Protein AF-A0A4P9Y0H2-F1 (afdb_monomer_lite)

Organism: NCBI:txid1907219

Secondary structure (DSSP, 8-state):
---S----HHHHHHHHHHHHHHHHHHHHHHHHHHHHHHHHHHHHHHHHHHHHHHHHTSTTHHHHHHHHSHHHHHH--HHHHHHHTT-----

Foldseek 3Di:
DDDPPDDDPVNVVVVVVVVVVVVVVVVVVVVVVVVVVVVVVVVCPVVVVVVLVVQLVPQLSVLVVQCPDPPSVVVDDPVNSVVSSPPRGDD

Radius of gyration: 27.13 Å; chains: 1; bounding box: 47×18×82 Å

Sequence (91 aa):
MSSPTALSEKAVEAINKVNEKLQTITSEFEDRILALQVEYEIKKKEAYEERQKAVSEIPGFWGEVFSNHPFTGSLLTSAEAELLTGLREVR

pLDDT: mean 91.56, std 11.6, range [38.06, 98.62]

InterPro domains:
  IPR002164 Nucleosome assembly protein [PTHR11875] (9-90)
  IPR037231 NAP-like superfamily [SSF143113] (9-90)

Structure (mmCIF, N/CA/C/O backbone):
data_AF-A0A4P9Y0H2-F1
#
_entry.id   AF-A0A4P9Y0H2-F1
#
loop_
_atom_site.group_PDB
_atom_site.id
_atom_site.type_symbol
_atom_site.label_atom_id
_atom_site.label_alt_id
_atom_site.label_comp_id
_atom_site.label_asym_id
_atom_site.label_entity_id
_atom_site.label_seq_id
_atom_site.pdbx_PDB_ins_code
_atom_site.Cartn_x
_atom_site.Cartn_y
_atom_site.Cartn_z
_atom_site.occupancy
_atom_site.B_iso_or_equiv
_atom_site.auth_seq_id
_atom_site.auth_comp_id
_atom_site.auth_asym_id
_atom_site.auth_atom_id
_atom_site.pdbx_PDB_model_num
ATOM 1 N N . MET A 1 1 ? -7.528 -3.000 59.431 1.00 38.06 1 MET A N 1
ATOM 2 C CA . MET A 1 1 ? -6.663 -2.665 58.282 1.00 38.06 1 MET A CA 1
ATOM 3 C C . MET A 1 1 ? -7.471 -2.947 57.028 1.00 38.06 1 MET A C 1
ATOM 5 O O . MET A 1 1 ? -7.693 -4.110 56.732 1.00 38.06 1 MET A O 1
ATOM 9 N N . SER A 1 2 ? -8.017 -1.920 56.379 1.00 47.28 2 SER A N 1
ATOM 10 C CA . SER A 1 2 ? -8.834 -2.099 55.172 1.00 47.28 2 SER A CA 1
ATOM 11 C C . SER A 1 2 ? -7.927 -1.946 53.957 1.00 47.28 2 SER A C 1
ATOM 13 O O . SER A 1 2 ? -7.443 -0.847 53.695 1.00 47.28 2 SER A O 1
ATOM 15 N N . SER A 1 3 ? -7.635 -3.049 53.266 1.00 46.09 3 SER A N 1
ATOM 16 C CA . SER A 1 3 ? -6.852 -3.027 52.027 1.00 46.09 3 SER A CA 1
ATOM 17 C C . SER A 1 3 ? -7.581 -2.198 50.958 1.00 46.09 3 SER A C 1
ATOM 19 O O . SER A 1 3 ? -8.742 -2.495 50.676 1.00 46.09 3 SER A O 1
ATOM 21 N N . PRO A 1 4 ? -6.947 -1.186 50.338 1.00 58.09 4 PRO A N 1
ATOM 22 C CA . PRO A 1 4 ? -7.617 -0.270 49.414 1.00 58.09 4 PRO A CA 1
ATOM 23 C C . PRO A 1 4 ? -7.688 -0.768 47.956 1.00 58.09 4 PRO A C 1
ATOM 25 O O . PRO A 1 4 ? -7.817 0.035 47.039 1.00 58.09 4 PRO A O 1
ATOM 28 N N . THR A 1 5 ? -7.624 -2.078 47.709 1.00 57.31 5 THR A N 1
ATOM 29 C CA . THR A 1 5 ? -7.434 -2.626 46.351 1.00 57.31 5 THR A CA 1
ATOM 30 C C . THR A 1 5 ? -8.641 -3.405 45.820 1.00 57.31 5 THR A C 1
ATOM 32 O O . THR A 1 5 ? -8.477 -4.411 45.139 1.00 57.31 5 THR A O 1
ATOM 35 N N . ALA A 1 6 ? -9.863 -2.969 46.126 1.00 65.06 6 ALA A N 1
ATOM 36 C CA . ALA A 1 6 ? -11.064 -3.474 45.461 1.00 65.06 6 ALA A CA 1
ATOM 37 C C . ALA A 1 6 ? -11.682 -2.338 44.640 1.00 65.06 6 ALA A C 1
ATOM 39 O O . ALA A 1 6 ? -12.211 -1.376 45.200 1.00 65.06 6 ALA A O 1
ATOM 40 N N . LEU A 1 7 ? -11.576 -2.424 43.310 1.00 71.06 7 LEU A N 1
ATOM 41 C CA . LEU A 1 7 ? -12.324 -1.543 42.413 1.00 71.06 7 LEU A CA 1
ATOM 42 C C . LEU A 1 7 ? -13.817 -1.754 42.683 1.00 71.06 7 LEU A C 1
ATOM 44 O O . LEU A 1 7 ? -14.279 -2.893 42.715 1.00 71.06 7 LEU A O 1
ATOM 48 N N . SER A 1 8 ? -14.569 -0.674 42.905 1.00 85.75 8 SER A N 1
ATOM 49 C CA . SER A 1 8 ? -16.015 -0.805 43.088 1.00 85.75 8 SER A CA 1
ATOM 50 C C . SER A 1 8 ? -16.657 -1.251 41.776 1.00 85.75 8 SER A C 1
ATOM 52 O O . SER A 1 8 ? -16.304 -0.746 40.710 1.00 85.75 8 SER A O 1
ATOM 54 N N . GLU A 1 9 ? -17.624 -2.165 41.848 1.00 87.75 9 GLU A N 1
ATOM 55 C CA . GLU A 1 9 ? -18.342 -2.680 40.669 1.00 87.75 9 GLU A CA 1
ATOM 56 C C . GLU A 1 9 ? -18.893 -1.538 39.805 1.00 87.75 9 GLU A C 1
ATOM 58 O O . GLU A 1 9 ? -18.718 -1.520 38.590 1.00 87.75 9 GLU A O 1
ATOM 63 N N . LYS A 1 10 ? -19.425 -0.495 40.451 1.00 89.50 10 LYS A N 1
ATOM 64 C CA . LYS A 1 10 ? -19.935 0.709 39.786 1.00 89.50 10 LYS A CA 1
ATOM 65 C C . LYS A 1 10 ? -18.857 1.495 39.027 1.00 89.50 10 LYS A C 1
ATOM 67 O O . LYS A 1 10 ? -19.143 2.071 37.979 1.00 89.50 10 LYS A O 1
ATOM 72 N N . ALA A 1 11 ? -17.631 1.565 39.553 1.00 92.62 11 ALA A N 1
ATOM 73 C CA . ALA A 1 11 ? -16.521 2.216 38.856 1.00 92.62 11 ALA A CA 1
ATOM 74 C C . ALA A 1 11 ? -16.059 1.384 37.651 1.00 92.62 11 ALA A C 1
ATOM 76 O O . ALA A 1 11 ? -15.768 1.951 36.598 1.00 92.62 11 ALA A O 1
ATOM 77 N N . VAL A 1 12 ? -16.054 0.054 37.781 1.00 93.19 12 VAL A N 1
ATOM 78 C CA . VAL A 1 12 ? -15.726 -0.869 36.684 1.00 93.19 12 VAL A CA 1
ATOM 79 C C . VAL A 1 12 ? -16.768 -0.783 35.565 1.00 93.19 12 VAL A C 1
ATOM 81 O O . VAL A 1 12 ? -16.394 -0.620 34.407 1.00 93.19 12 VAL A O 1
ATOM 84 N N . GLU A 1 13 ? -18.064 -0.788 35.885 1.00 94.81 13 GLU A N 1
ATOM 85 C CA . GLU A 1 13 ? -19.142 -0.611 34.898 1.00 94.81 13 GLU A CA 1
ATOM 86 C C . GLU A 1 13 ? -19.052 0.729 34.159 1.00 94.81 13 GLU A C 1
ATOM 88 O O . GLU A 1 13 ? -19.220 0.788 32.939 1.00 94.81 13 GLU A O 1
ATOM 93 N N . ALA A 1 14 ? -18.757 1.816 34.880 1.00 95.44 14 ALA A N 1
ATOM 94 C CA . ALA A 1 14 ? -18.606 3.133 34.273 1.00 95.44 14 ALA A CA 1
ATOM 95 C C . ALA A 1 14 ? -17.444 3.169 33.266 1.00 95.44 14 ALA A C 1
ATOM 97 O O . ALA A 1 14 ? -17.597 3.723 32.176 1.00 95.44 14 ALA A O 1
ATOM 98 N N . ILE A 1 15 ? -16.308 2.552 33.610 1.00 96.94 15 ILE A N 1
ATOM 99 C CA . ILE A 1 15 ? -15.144 2.446 32.723 1.00 96.94 15 ILE A CA 1
ATOM 100 C C . ILE A 1 15 ? -15.461 1.556 31.519 1.00 96.94 15 ILE A C 1
ATOM 102 O O . ILE A 1 15 ? -15.170 1.951 30.392 1.00 96.94 15 ILE A O 1
ATOM 106 N N . ASN A 1 16 ? -16.117 0.411 31.721 1.00 97.06 16 ASN A N 1
ATOM 107 C CA . ASN A 1 16 ? -16.492 -0.491 30.629 1.00 97.06 16 ASN A CA 1
ATOM 108 C C . ASN A 1 16 ? -17.382 0.209 29.601 1.00 97.06 16 ASN A C 1
ATOM 110 O O . ASN A 1 16 ? -17.096 0.155 28.410 1.00 97.06 16 ASN A O 1
ATOM 114 N N . LYS A 1 17 ? -18.372 0.986 30.050 1.00 97.31 17 LYS A N 1
ATOM 115 C CA . LYS A 1 17 ? -19.234 1.764 29.151 1.00 97.31 17 LYS A CA 1
ATOM 116 C C . LYS A 1 17 ? -18.473 2.823 28.346 1.00 97.31 17 LYS A C 1
ATOM 118 O O . LYS A 1 17 ? -18.866 3.153 27.228 1.00 97.31 17 LYS A O 1
ATOM 123 N N . VAL A 1 18 ? -17.417 3.413 28.908 1.00 98.19 18 VAL A N 1
ATOM 124 C CA . VAL A 1 18 ? -16.547 4.341 28.165 1.00 98.19 18 VAL A CA 1
ATOM 125 C C . VAL A 1 18 ? -15.684 3.573 27.165 1.00 98.19 18 VAL A C 1
ATOM 127 O O . VAL A 1 18 ? -15.581 3.997 26.018 1.00 98.19 18 VAL A O 1
ATOM 130 N N . ASN A 1 19 ? -15.128 2.429 27.561 1.00 97.94 19 ASN A N 1
ATOM 131 C CA . ASN A 1 19 ? -14.314 1.588 26.687 1.00 97.94 19 ASN A CA 1
ATOM 132 C C . ASN A 1 19 ? -15.112 1.035 25.501 1.00 97.94 19 ASN A C 1
ATOM 134 O O . ASN A 1 19 ? -14.611 1.070 24.385 1.00 97.94 19 ASN A O 1
ATOM 138 N N . GLU A 1 20 ? -16.362 0.615 25.700 1.00 98.31 20 GLU A N 1
ATOM 139 C CA . GLU A 1 20 ? -17.262 0.186 24.618 1.00 98.31 20 GLU A CA 1
ATOM 140 C C . GLU A 1 20 ? -17.485 1.305 23.590 1.00 98.31 20 GLU A C 1
ATOM 142 O O . GLU A 1 20 ? -17.439 1.081 22.379 1.00 98.31 20 GLU A O 1
ATOM 147 N N . LYS A 1 21 ? -17.666 2.546 24.061 1.00 98.38 21 LYS A N 1
ATOM 148 C CA . LYS A 1 21 ? -17.781 3.714 23.175 1.00 98.38 21 LYS A CA 1
ATOM 149 C C . LYS A 1 21 ? -16.487 3.979 22.417 1.00 98.38 21 LYS A C 1
ATOM 151 O O . LYS A 1 21 ? -16.542 4.266 21.227 1.00 98.38 21 LYS A O 1
ATOM 156 N N . LEU A 1 22 ? -15.338 3.888 23.090 1.00 98.50 22 LEU A N 1
ATOM 157 C CA . LEU A 1 22 ? -14.035 4.050 22.446 1.00 98.50 22 LEU A CA 1
ATOM 158 C C . LEU A 1 22 ? -13.818 2.981 21.374 1.00 98.50 22 LEU A C 1
ATOM 160 O O . LEU A 1 22 ? -13.463 3.326 20.257 1.00 98.50 22 LEU A O 1
ATOM 164 N N . GLN A 1 23 ? -14.113 1.716 21.679 1.00 98.44 23 GLN A N 1
ATOM 165 C CA . GLN A 1 23 ? -14.022 0.611 20.723 1.00 98.44 23 GLN A CA 1
ATOM 166 C C . GLN A 1 23 ? -14.927 0.828 19.510 1.00 98.44 23 GLN A C 1
ATOM 168 O O . GLN A 1 23 ? -14.493 0.610 18.384 1.00 98.44 23 GLN A O 1
ATOM 173 N N . THR A 1 24 ? -16.150 1.318 19.727 1.00 98.50 24 THR A N 1
ATOM 174 C CA . THR A 1 24 ? -17.073 1.652 18.633 1.00 98.50 24 THR A CA 1
ATOM 175 C C . THR A 1 24 ? -16.480 2.736 17.727 1.00 98.50 24 THR A C 1
ATOM 177 O O . THR A 1 24 ? -16.413 2.555 16.516 1.00 98.50 24 THR A O 1
ATOM 180 N N . ILE A 1 25 ? -15.977 3.831 18.309 1.00 98.50 25 ILE A N 1
ATOM 181 C CA . ILE A 1 25 ? -15.356 4.931 17.552 1.00 98.50 25 ILE A CA 1
ATOM 182 C C . ILE A 1 25 ? -14.113 4.450 16.793 1.00 98.50 25 ILE A C 1
ATOM 184 O O . ILE A 1 25 ? -13.917 4.824 15.639 1.00 98.50 25 ILE A O 1
ATOM 188 N N . THR A 1 26 ? -13.275 3.625 17.425 1.00 98.31 26 THR A N 1
ATOM 189 C CA . THR A 1 26 ? -12.084 3.050 16.789 1.00 98.31 26 THR A CA 1
ATOM 190 C C . THR A 1 26 ? -12.463 2.170 15.603 1.00 98.31 26 THR A C 1
ATOM 192 O O . THR A 1 26 ? -11.904 2.360 14.528 1.00 98.31 26 THR A O 1
ATOM 195 N N . SER A 1 27 ? -13.451 1.285 15.761 1.00 98.44 27 SER A N 1
ATOM 196 C CA . SER A 1 27 ? -13.927 0.428 14.671 1.00 98.44 27 SER A CA 1
ATOM 197 C C . SER A 1 27 ? -14.453 1.257 13.497 1.00 98.44 27 SER A C 1
ATOM 199 O O . SER A 1 27 ? -14.058 1.031 12.359 1.00 98.44 27 SER A O 1
ATOM 201 N N . GLU A 1 28 ? -15.282 2.275 13.759 1.00 98.50 28 GLU A N 1
ATOM 202 C CA . GLU A 1 28 ? -15.790 3.162 12.703 1.00 98.50 28 GLU A CA 1
ATOM 203 C C . GLU A 1 28 ? -14.669 3.924 11.980 1.00 98.50 28 GLU A C 1
ATOM 205 O O . GLU A 1 28 ? -14.758 4.193 10.780 1.00 98.50 28 GLU A O 1
ATOM 210 N N . PHE A 1 29 ? -13.618 4.315 12.701 1.00 98.19 29 PHE A N 1
ATOM 211 C CA . PHE A 1 29 ? -12.462 4.990 12.120 1.00 98.19 29 PHE A CA 1
ATOM 212 C C . PHE A 1 29 ? -11.647 4.057 11.219 1.00 98.19 29 PHE A C 1
ATOM 214 O O . PHE A 1 29 ? -11.283 4.452 10.109 1.00 98.19 29 PHE A O 1
ATOM 221 N N . GLU A 1 30 ? -11.400 2.827 11.666 1.00 98.62 30 GLU A N 1
ATOM 222 C CA . GLU A 1 30 ? -10.699 1.802 10.889 1.00 98.62 30 GLU A CA 1
ATOM 223 C C . GLU A 1 30 ? -11.460 1.464 9.601 1.00 98.62 30 GLU A C 1
ATOM 225 O O . GLU A 1 30 ? -10.862 1.470 8.521 1.00 98.62 30 GLU A O 1
ATOM 230 N N . ASP A 1 31 ? -12.784 1.307 9.681 1.00 98.62 31 ASP A N 1
ATOM 231 C CA . ASP A 1 31 ? -13.642 1.068 8.515 1.00 98.62 31 ASP A CA 1
ATOM 232 C C . ASP A 1 31 ? -13.559 2.214 7.497 1.00 98.62 31 ASP A C 1
ATOM 234 O O . ASP A 1 31 ? -13.478 1.990 6.286 1.00 98.62 31 ASP A O 1
ATOM 238 N N . ARG A 1 32 ? -13.533 3.467 7.971 1.00 98.50 32 ARG A N 1
ATOM 239 C CA . ARG A 1 32 ? -13.401 4.643 7.096 1.00 98.50 32 ARG A CA 1
ATOM 240 C C . ARG A 1 32 ? -12.028 4.733 6.446 1.00 98.50 32 ARG A C 1
ATOM 242 O O . ARG A 1 32 ? -11.954 5.075 5.267 1.00 98.50 32 ARG A O 1
ATOM 249 N N . ILE A 1 33 ? -10.955 4.435 7.182 1.00 98.62 33 ILE A N 1
ATOM 250 C CA . ILE A 1 33 ? -9.607 4.361 6.605 1.00 98.62 33 ILE A CA 1
ATOM 251 C C . ILE A 1 33 ? -9.577 3.307 5.506 1.00 98.62 33 ILE A C 1
ATOM 253 O O . ILE A 1 33 ? -9.090 3.595 4.414 1.00 98.62 33 ILE A O 1
ATOM 257 N N . LEU A 1 34 ? -10.114 2.116 5.773 1.00 98.44 34 LEU A N 1
ATOM 258 C CA . LEU A 1 34 ? -10.113 1.026 4.809 1.00 98.44 34 LEU A CA 1
ATOM 259 C C . LEU A 1 34 ? -10.907 1.396 3.551 1.00 98.44 34 LEU A C 1
ATOM 261 O O . LEU A 1 34 ? -10.411 1.223 2.439 1.00 98.44 34 LEU A O 1
ATOM 265 N N . ALA A 1 35 ? -12.105 1.962 3.714 1.00 98.44 35 ALA A N 1
ATOM 266 C CA . ALA A 1 35 ? -12.922 2.418 2.593 1.00 98.44 35 ALA A CA 1
ATOM 267 C C . ALA A 1 35 ? -12.186 3.462 1.737 1.00 98.44 35 ALA A C 1
ATOM 269 O O . ALA A 1 35 ? -12.164 3.351 0.510 1.00 98.44 35 ALA A O 1
ATOM 270 N N . LEU A 1 36 ? -11.527 4.433 2.379 1.00 98.56 36 LEU A N 1
ATOM 271 C CA . LEU A 1 36 ? -10.749 5.463 1.693 1.00 98.56 36 LEU A CA 1
ATOM 272 C C . LEU A 1 36 ? -9.532 4.873 0.965 1.00 98.56 36 LEU A C 1
ATOM 274 O O . LEU A 1 36 ? -9.249 5.249 -0.171 1.00 98.56 36 LEU A O 1
ATOM 278 N N . GLN A 1 37 ? -8.818 3.934 1.589 1.00 98.25 37 GLN A N 1
ATOM 279 C CA . GLN A 1 37 ? -7.701 3.234 0.953 1.00 98.25 37 GLN A CA 1
ATOM 280 C C . GLN A 1 37 ? -8.168 2.497 -0.304 1.00 98.25 37 GLN A C 1
ATOM 282 O O . GLN A 1 37 ? -7.598 2.706 -1.372 1.00 98.25 37 GLN A O 1
ATOM 287 N N . VAL A 1 38 ? -9.240 1.705 -0.206 1.00 98.19 38 VAL A N 1
ATOM 288 C CA . VAL A 1 38 ? -9.808 0.968 -1.345 1.00 98.19 38 VAL A CA 1
ATOM 289 C C . VAL A 1 38 ? -10.236 1.916 -2.466 1.00 98.19 38 VAL A C 1
ATOM 291 O O . VAL A 1 38 ? -9.906 1.670 -3.626 1.00 98.19 38 VAL A O 1
ATOM 294 N N . GLU A 1 39 ? -10.914 3.019 -2.138 1.00 98.19 39 GLU A N 1
ATOM 295 C CA . GLU A 1 39 ? -11.321 4.030 -3.119 1.00 98.19 39 GLU A CA 1
ATOM 296 C C . GLU A 1 39 ? -10.119 4.551 -3.921 1.00 98.19 39 GLU A C 1
ATOM 298 O O . GLU A 1 39 ? -10.162 4.625 -5.152 1.00 98.19 39 GLU A O 1
ATOM 303 N N . TYR A 1 40 ? -9.029 4.896 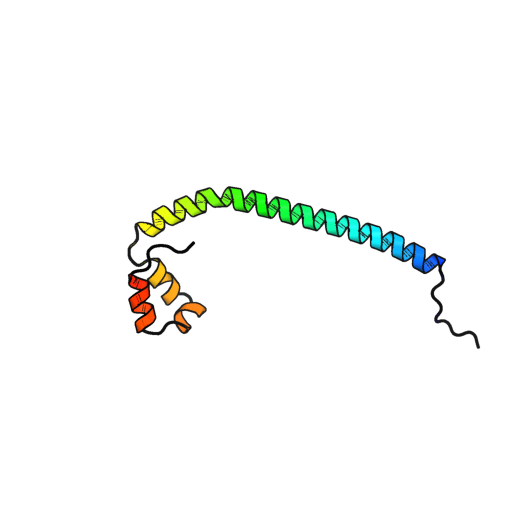-3.237 1.00 97.94 40 TYR A N 1
ATOM 304 C CA . TYR A 1 40 ? -7.851 5.455 -3.891 1.00 97.94 40 TYR A CA 1
ATOM 305 C C . TYR A 1 40 ? -6.984 4.404 -4.588 1.00 97.94 40 TYR A C 1
ATOM 307 O O . TYR A 1 40 ? -6.372 4.728 -5.604 1.00 97.94 40 TYR A O 1
ATOM 315 N N . GLU A 1 41 ? -6.948 3.152 -4.125 1.00 97.31 41 GLU A N 1
ATOM 316 C CA . GLU A 1 41 ? -6.314 2.064 -4.881 1.00 97.31 41 GLU A CA 1
ATOM 317 C C . GLU A 1 41 ? -7.025 1.821 -6.215 1.00 97.31 41 GLU A C 1
ATOM 319 O O . GLU A 1 41 ? -6.368 1.713 -7.251 1.00 97.31 41 GLU A O 1
ATOM 324 N N . ILE A 1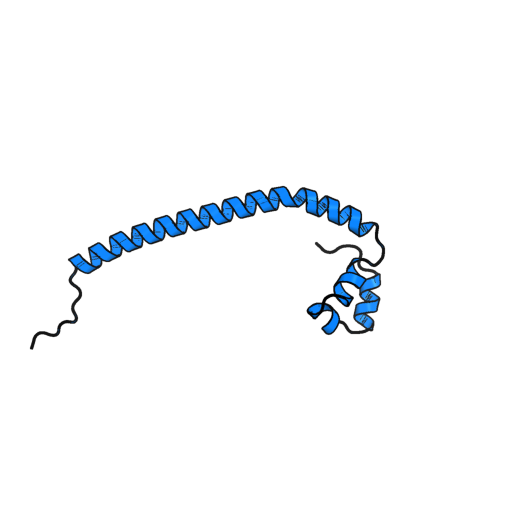 42 ? -8.363 1.833 -6.226 1.00 96.88 42 ILE A N 1
ATOM 325 C CA . ILE A 1 42 ? -9.145 1.712 -7.463 1.00 96.88 42 ILE A CA 1
ATOM 326 C C . ILE A 1 42 ? -8.833 2.878 -8.409 1.00 96.88 42 ILE A C 1
ATOM 328 O O . ILE A 1 42 ? -8.547 2.642 -9.580 1.00 96.88 42 ILE A O 1
ATOM 332 N N . LYS A 1 43 ? -8.808 4.122 -7.906 1.00 96.50 43 LYS A N 1
ATOM 333 C CA . LYS A 1 43 ? -8.451 5.302 -8.718 1.00 96.50 43 LYS A CA 1
ATOM 334 C C . LYS A 1 43 ? -7.033 5.225 -9.285 1.00 96.50 43 LYS A C 1
ATOM 336 O O . LYS A 1 43 ? -6.799 5.647 -10.412 1.00 96.50 43 LYS A O 1
ATOM 341 N N . LYS A 1 44 ? -6.075 4.703 -8.514 1.00 97.44 44 LYS A N 1
ATOM 342 C CA . LYS A 1 44 ? -4.678 4.569 -8.953 1.00 97.44 44 LYS A CA 1
ATOM 343 C C . LYS A 1 44 ? -4.476 3.453 -9.975 1.00 97.44 44 LYS A C 1
ATOM 345 O O . LYS A 1 44 ? -3.493 3.504 -10.708 1.00 97.44 44 LYS A O 1
ATOM 350 N N . LYS A 1 45 ? -5.367 2.459 -10.032 1.00 95.38 45 LYS A N 1
ATOM 351 C CA . LYS A 1 45 ? -5.215 1.286 -10.902 1.00 95.38 45 LYS A CA 1
ATOM 352 C C . LYS A 1 45 ? -5.011 1.669 -12.369 1.00 95.38 45 LYS A C 1
ATOM 354 O O . LYS A 1 45 ? -4.052 1.203 -12.975 1.00 95.38 45 LYS A O 1
ATOM 359 N N . GLU A 1 46 ? -5.856 2.546 -12.908 1.00 94.62 46 GLU A N 1
ATOM 360 C CA . GLU A 1 46 ? -5.759 2.991 -14.308 1.00 94.62 46 GLU A CA 1
ATOM 361 C C . GLU A 1 46 ? -4.411 3.675 -14.578 1.00 94.62 46 GLU A C 1
ATOM 363 O O . GLU A 1 46 ? -3.700 3.312 -15.513 1.00 94.62 46 GLU A O 1
ATOM 368 N N . ALA A 1 47 ? -3.984 4.569 -13.683 1.00 96.56 47 ALA A N 1
ATOM 369 C CA . ALA A 1 47 ? -2.690 5.238 -13.789 1.00 96.56 47 ALA A CA 1
ATOM 370 C C . ALA A 1 47 ? -1.498 4.265 -13.678 1.00 96.56 47 ALA A C 1
ATOM 372 O O . ALA A 1 47 ? -0.482 4.447 -14.353 1.00 96.56 47 ALA A O 1
ATOM 373 N N . TYR A 1 48 ? -1.592 3.217 -12.852 1.00 95.69 48 TYR A N 1
ATOM 374 C CA . TYR A 1 48 ? -0.558 2.181 -12.784 1.00 95.69 48 TYR A CA 1
ATOM 375 C C . TYR A 1 48 ? -0.477 1.365 -14.075 1.00 95.69 48 TYR A C 1
ATOM 377 O O . TYR A 1 48 ? 0.632 1.072 -14.525 1.00 95.69 48 TYR A O 1
ATOM 385 N N . GLU A 1 49 ? -1.615 1.034 -14.686 1.00 94.25 49 GLU A N 1
ATOM 386 C CA . GLU A 1 49 ? -1.668 0.340 -15.977 1.00 94.25 49 GLU A CA 1
ATOM 387 C C . GLU A 1 49 ? -1.096 1.208 -17.110 1.00 94.25 49 GLU A C 1
ATOM 389 O O . GLU A 1 49 ? -0.322 0.716 -17.933 1.00 94.25 49 GLU A O 1
ATOM 394 N N . GLU A 1 50 ? -1.409 2.506 -17.132 1.00 95.31 50 GLU A N 1
ATOM 395 C CA . GLU A 1 50 ? -0.824 3.473 -18.071 1.00 95.31 50 GLU A CA 1
ATOM 396 C C . GLU A 1 50 ? 0.693 3.592 -17.898 1.00 95.31 50 GLU A C 1
ATOM 398 O O . GLU A 1 50 ? 1.445 3.473 -18.870 1.00 95.31 50 GLU A O 1
ATOM 403 N N . ARG A 1 51 ? 1.164 3.748 -16.654 1.00 95.88 51 ARG A N 1
ATOM 404 C CA . ARG A 1 51 ? 2.597 3.791 -16.345 1.00 95.88 51 ARG A CA 1
ATOM 405 C C . ARG A 1 51 ? 3.294 2.504 -16.776 1.00 95.88 51 ARG A C 1
ATOM 407 O O . ARG A 1 51 ? 4.391 2.572 -17.318 1.00 95.88 51 ARG A O 1
ATOM 414 N N . GLN A 1 52 ? 2.681 1.345 -16.536 1.00 93.50 52 GLN A N 1
ATOM 415 C CA . GLN A 1 52 ? 3.257 0.052 -16.899 1.00 93.50 52 GLN A CA 1
ATOM 416 C C . GLN A 1 52 ? 3.448 -0.071 -18.414 1.00 93.50 52 GLN A C 1
ATOM 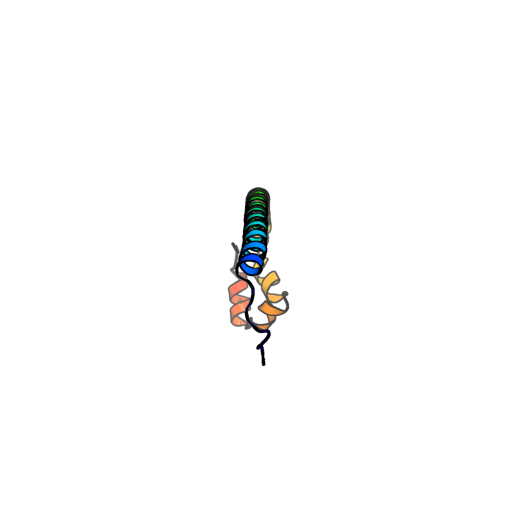418 O O . GLN A 1 52 ? 4.503 -0.526 -18.851 1.00 93.50 52 GLN A O 1
ATOM 423 N N . LYS A 1 53 ? 2.479 0.393 -19.214 1.00 93.06 53 LYS A N 1
ATOM 424 C CA . LYS A 1 53 ? 2.619 0.450 -20.677 1.00 93.06 53 LYS A CA 1
ATOM 425 C C . LYS A 1 53 ? 3.787 1.344 -21.084 1.00 93.06 53 LYS A C 1
ATOM 427 O O . LYS A 1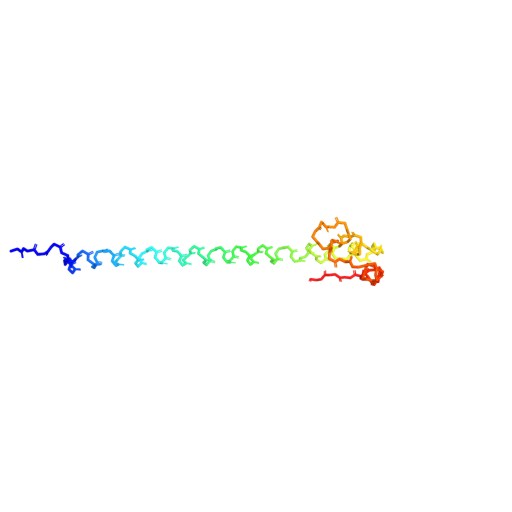 53 ? 4.669 0.878 -21.797 1.00 93.06 53 LYS A O 1
ATOM 432 N N . ALA A 1 54 ? 3.851 2.568 -20.559 1.00 94.06 54 ALA A N 1
ATOM 433 C CA . ALA A 1 54 ? 4.934 3.503 -20.871 1.00 94.06 54 ALA A CA 1
ATOM 434 C C . ALA A 1 54 ? 6.321 2.962 -20.472 1.00 94.06 54 ALA A C 1
ATOM 436 O O . ALA A 1 54 ? 7.275 3.061 -21.236 1.00 94.06 54 ALA A O 1
ATOM 437 N N . VAL A 1 55 ? 6.437 2.340 -19.295 1.00 94.50 55 VAL A N 1
ATOM 438 C CA . VAL A 1 55 ? 7.685 1.719 -18.826 1.00 94.50 55 VAL A CA 1
ATOM 439 C C . VAL A 1 55 ? 8.089 0.528 -19.697 1.00 94.50 55 VAL A C 1
ATOM 441 O O . VAL A 1 55 ? 9.274 0.358 -19.970 1.00 94.50 55 VAL A O 1
ATOM 444 N N . SER A 1 56 ? 7.132 -0.281 -20.165 1.00 90.12 56 SER A N 1
ATOM 445 C CA . SER A 1 56 ? 7.421 -1.458 -21.000 1.00 90.12 56 SER A CA 1
ATOM 446 C C . SER A 1 56 ? 8.041 -1.118 -22.362 1.00 90.12 56 SER A C 1
ATOM 448 O O . SER A 1 56 ? 8.691 -1.968 -22.971 1.00 90.12 56 SER A O 1
ATOM 450 N N . GLU A 1 57 ? 7.880 0.125 -22.824 1.00 92.25 57 GLU A N 1
ATOM 451 C CA . GLU A 1 57 ? 8.502 0.638 -24.049 1.00 92.25 57 GLU A CA 1
ATOM 452 C C . GLU A 1 57 ? 9.978 1.019 -23.856 1.00 92.25 57 GLU A C 1
ATOM 454 O O . GLU A 1 57 ? 10.679 1.230 -24.844 1.00 92.25 57 GLU A O 1
ATOM 459 N N . ILE A 1 58 ? 10.468 1.080 -22.611 1.00 93.62 58 ILE A N 1
ATOM 460 C CA . ILE A 1 58 ? 11.850 1.427 -22.266 1.00 93.62 58 ILE A CA 1
ATOM 461 C C . ILE A 1 58 ? 12.634 0.134 -21.974 1.00 93.62 58 ILE A C 1
ATOM 463 O O . ILE A 1 58 ? 12.468 -0.466 -20.905 1.00 93.62 58 ILE A O 1
ATOM 467 N N . PRO A 1 59 ? 13.514 -0.327 -22.884 1.00 92.56 59 PRO A N 1
ATOM 468 C CA . PRO A 1 59 ? 14.280 -1.551 -22.672 1.00 92.56 59 PRO A CA 1
ATOM 469 C C . PRO A 1 59 ? 15.191 -1.444 -21.445 1.00 92.56 59 PRO A C 1
ATOM 471 O O . PRO A 1 59 ? 15.906 -0.460 -21.284 1.00 92.56 59 PRO A O 1
ATOM 474 N N . GLY A 1 60 ? 15.186 -2.471 -20.592 1.00 92.69 60 GLY A N 1
ATOM 475 C CA . GLY A 1 60 ? 16.073 -2.554 -19.425 1.00 92.69 60 GLY A CA 1
ATOM 476 C C . GLY A 1 60 ? 15.692 -1.662 -18.237 1.00 92.69 60 GLY A C 1
ATOM 477 O O . GLY A 1 60 ? 16.396 -1.697 -17.229 1.00 92.69 60 GLY A O 1
ATOM 478 N N . PHE A 1 61 ? 14.574 -0.922 -18.306 1.00 95.38 61 PHE A N 1
ATOM 479 C CA . PHE A 1 61 ? 14.162 0.038 -17.272 1.00 95.38 61 PHE A CA 1
ATOM 480 C C . PHE A 1 61 ? 14.220 -0.539 -15.853 1.00 95.38 61 PHE A C 1
ATOM 482 O O . PHE A 1 61 ? 14.859 0.026 -14.968 1.00 95.38 61 PHE A O 1
ATOM 489 N N . TRP A 1 62 ? 13.580 -1.689 -15.622 1.00 94.94 62 TRP A N 1
ATOM 490 C CA . TRP A 1 62 ? 13.520 -2.278 -14.283 1.00 94.94 62 TRP A CA 1
ATOM 491 C C . TRP A 1 62 ? 14.876 -2.784 -13.791 1.00 94.94 62 TRP A C 1
ATOM 493 O O . TRP A 1 62 ? 15.166 -2.657 -12.603 1.00 94.94 62 TRP A O 1
ATOM 503 N N . GLY A 1 63 ? 15.725 -3.306 -14.681 1.00 94.12 63 GLY A N 1
ATOM 504 C CA . GLY A 1 63 ? 17.079 -3.719 -14.314 1.00 94.12 63 GLY A CA 1
ATOM 505 C C . GLY A 1 63 ? 17.916 -2.546 -13.811 1.00 94.12 63 GLY A C 1
ATOM 506 O O . GLY A 1 63 ? 18.591 -2.659 -12.786 1.00 94.12 63 GLY A O 1
ATOM 507 N N . GLU A 1 64 ? 17.795 -1.390 -14.462 1.00 93.94 64 GLU A N 1
ATOM 508 C CA . GLU A 1 64 ? 18.457 -0.159 -14.032 1.00 93.94 64 GLU A CA 1
ATOM 509 C C . GLU A 1 64 ? 17.876 0.376 -12.713 1.00 93.94 64 GLU A C 1
ATOM 511 O O . GLU A 1 64 ? 18.630 0.722 -11.803 1.00 93.94 64 GLU A O 1
ATOM 516 N N . VAL A 1 65 ? 16.548 0.353 -12.543 1.00 95.56 65 VAL A N 1
ATOM 517 C CA . VAL A 1 65 ? 15.885 0.736 -11.281 1.00 95.56 65 VAL A CA 1
ATOM 518 C C . VAL A 1 65 ? 16.379 -0.108 -10.105 1.00 95.56 65 VAL A C 1
ATOM 520 O O . VAL A 1 65 ? 16.761 0.445 -9.072 1.00 95.56 65 VAL A O 1
ATOM 523 N N . PHE A 1 66 ? 16.396 -1.437 -10.243 1.00 95.81 66 PHE A N 1
ATOM 524 C CA . PHE A 1 66 ? 16.816 -2.322 -9.156 1.00 95.81 66 PHE A CA 1
ATOM 525 C C . PHE A 1 66 ? 18.304 -2.202 -8.836 1.00 95.81 66 PHE A C 1
ATOM 527 O O . PHE A 1 66 ? 18.657 -2.262 -7.657 1.00 95.81 66 PHE A O 1
ATOM 534 N N . SER A 1 67 ? 19.146 -1.992 -9.852 1.00 93.62 67 SER A N 1
ATOM 535 C CA . SER A 1 67 ? 20.593 -1.807 -9.684 1.00 93.62 67 SER A CA 1
ATOM 536 C C . SER A 1 67 ? 20.928 -0.483 -8.994 1.00 93.62 67 SER A C 1
ATOM 538 O O . SER A 1 67 ? 21.835 -0.429 -8.168 1.00 93.62 67 SER A O 1
ATOM 540 N N . ASN A 1 68 ? 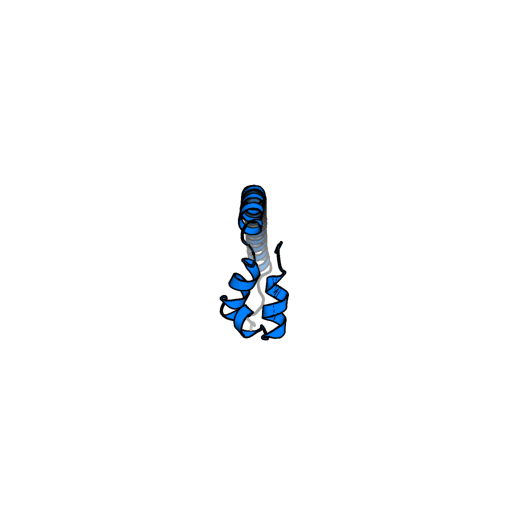20.167 0.575 -9.288 1.00 94.50 68 ASN A N 1
ATOM 541 C CA . ASN A 1 68 ? 20.398 1.911 -8.736 1.00 94.50 68 ASN A CA 1
ATOM 542 C C . ASN A 1 68 ? 19.773 2.122 -7.349 1.00 94.50 68 ASN A C 1
ATOM 544 O O . ASN A 1 68 ? 20.153 3.052 -6.635 1.00 94.50 68 ASN A O 1
ATOM 548 N N . HIS A 1 69 ? 18.803 1.298 -6.946 1.00 96.12 69 HIS A N 1
ATOM 549 C CA . HIS A 1 69 ? 18.164 1.446 -5.643 1.00 96.12 69 HIS A CA 1
ATOM 550 C C . HIS A 1 69 ? 19.081 0.920 -4.513 1.00 96.12 69 HIS A C 1
ATOM 552 O O . HIS A 1 69 ? 19.510 -0.233 -4.572 1.00 96.12 69 HIS A O 1
ATOM 558 N N . PRO A 1 70 ? 19.353 1.702 -3.443 1.00 95.12 70 PRO A N 1
ATOM 559 C CA . PRO A 1 70 ? 20.421 1.404 -2.478 1.00 95.12 70 PRO A CA 1
ATOM 560 C C . PRO A 1 70 ? 20.335 0.030 -1.812 1.00 95.12 70 PRO A C 1
ATOM 562 O O . PRO A 1 70 ? 21.353 -0.613 -1.581 1.00 95.12 70 PRO A O 1
ATOM 565 N N . PHE A 1 71 ? 19.120 -0.422 -1.494 1.00 95.56 71 PHE A N 1
ATOM 566 C CA . PHE A 1 71 ? 18.922 -1.711 -0.837 1.00 95.56 71 PHE A CA 1
ATOM 567 C C . PHE A 1 71 ? 19.031 -2.862 -1.839 1.00 95.56 71 PHE A C 1
ATOM 569 O O . PHE A 1 71 ? 19.935 -3.682 -1.740 1.00 95.56 71 PHE A O 1
ATOM 576 N N . THR A 1 72 ? 18.154 -2.902 -2.840 1.00 94.50 72 THR A N 1
ATOM 577 C CA . THR A 1 72 ? 18.117 -3.972 -3.848 1.00 94.50 72 THR A CA 1
ATOM 578 C C . THR A 1 72 ? 19.413 -4.078 -4.641 1.00 94.50 72 THR A C 1
ATOM 580 O O . THR A 1 72 ? 19.892 -5.186 -4.826 1.00 94.50 72 THR A O 1
ATOM 583 N N . GLY A 1 73 ? 20.035 -2.962 -5.025 1.00 94.56 73 GLY A N 1
ATOM 584 C CA . GLY A 1 73 ? 21.310 -2.953 -5.742 1.00 94.56 73 GLY A CA 1
ATOM 585 C C . GLY A 1 73 ? 22.440 -3.589 -4.934 1.00 94.56 73 GLY A C 1
ATOM 586 O O . GLY A 1 73 ? 23.255 -4.320 -5.484 1.00 94.56 73 GLY A O 1
ATOM 587 N N . SER A 1 74 ? 22.441 -3.394 -3.608 1.00 95.12 74 SER A N 1
ATOM 588 C CA . SER A 1 74 ? 23.412 -4.029 -2.705 1.00 95.12 74 SER A CA 1
ATOM 589 C C . SER A 1 74 ? 23.225 -5.543 -2.554 1.00 95.12 74 SER A C 1
ATOM 591 O O . SER A 1 74 ? 24.157 -6.234 -2.148 1.00 95.12 74 SER A O 1
ATOM 593 N N . LEU A 1 75 ? 22.031 -6.055 -2.875 1.00 95.31 75 LEU A N 1
ATOM 594 C CA . LEU A 1 75 ? 21.707 -7.482 -2.830 1.00 95.31 75 LEU A CA 1
ATOM 595 C C . LEU A 1 75 ? 22.032 -8.205 -4.141 1.00 95.31 75 LEU A C 1
ATOM 597 O O . LEU A 1 75 ? 22.121 -9.429 -4.131 1.00 95.31 75 LEU A O 1
ATOM 601 N N . LEU A 1 76 ? 22.186 -7.477 -5.251 1.00 94.62 76 LEU A N 1
ATOM 602 C CA . LEU A 1 76 ? 22.395 -8.068 -6.569 1.00 94.62 76 LEU A CA 1
ATOM 603 C C . LEU A 1 76 ? 23.862 -8.429 -6.794 1.00 94.62 76 LEU A C 1
ATOM 605 O O . LEU A 1 76 ? 24.763 -7.593 -6.715 1.00 94.62 76 LEU A O 1
ATOM 609 N N . THR A 1 77 ? 24.099 -9.679 -7.170 1.00 94.69 77 THR A N 1
ATOM 610 C CA . THR A 1 77 ? 25.356 -10.102 -7.789 1.00 94.69 77 THR A CA 1
ATOM 611 C C . THR A 1 77 ? 25.408 -9.682 -9.260 1.00 94.69 77 THR A C 1
ATOM 613 O O . THR A 1 77 ? 24.387 -9.398 -9.888 1.00 94.69 77 THR A O 1
ATOM 616 N N . SER A 1 78 ? 26.602 -9.692 -9.862 1.00 90.62 78 SER A N 1
ATOM 617 C CA . SER A 1 78 ? 26.766 -9.363 -11.287 1.00 90.62 78 SER A CA 1
ATOM 618 C C . SER A 1 78 ? 25.955 -10.280 -12.212 1.00 90.62 78 SER A C 1
ATOM 620 O O . SER A 1 78 ? 25.426 -9.811 -13.214 1.00 90.62 78 SER A O 1
ATOM 622 N N . ALA A 1 79 ? 25.813 -11.561 -11.855 1.00 93.06 79 ALA A N 1
ATOM 623 C CA . ALA A 1 79 ? 25.010 -12.513 -12.620 1.00 93.06 79 ALA A CA 1
ATOM 624 C C . ALA A 1 79 ? 23.505 -12.195 -12.538 1.00 93.06 79 ALA A C 1
ATOM 626 O O . ALA A 1 79 ? 22.800 -12.274 -13.539 1.00 93.06 79 ALA A O 1
ATOM 627 N N . GLU A 1 80 ? 23.003 -11.791 -11.368 1.00 93.75 80 GLU A N 1
ATOM 628 C CA . GLU A 1 80 ? 21.598 -11.394 -11.206 1.00 93.75 80 GLU A CA 1
ATOM 629 C C . GLU A 1 80 ? 21.300 -10.071 -11.918 1.00 93.75 80 GLU A C 1
ATOM 631 O O . GLU A 1 80 ? 20.261 -9.947 -12.563 1.00 93.75 80 GLU A O 1
ATOM 636 N N . ALA A 1 81 ? 22.227 -9.109 -11.878 1.00 90.50 81 ALA A N 1
ATOM 637 C CA . ALA A 1 81 ? 22.104 -7.862 -12.629 1.00 90.50 81 ALA A CA 1
ATOM 638 C C . ALA A 1 81 ? 22.016 -8.108 -14.149 1.00 90.50 81 ALA A C 1
ATOM 640 O O . ALA A 1 81 ? 21.206 -7.477 -14.828 1.00 90.50 81 ALA A O 1
ATOM 641 N N . GLU A 1 82 ? 22.785 -9.065 -14.679 1.00 91.19 82 GLU A N 1
ATOM 642 C CA . GLU A 1 82 ? 22.704 -9.470 -16.087 1.00 91.19 82 GLU A CA 1
ATOM 643 C C . GLU A 1 82 ? 21.344 -10.104 -16.423 1.00 91.19 82 GLU A C 1
ATOM 645 O O . GLU A 1 82 ? 20.733 -9.749 -17.431 1.00 91.19 82 GLU A O 1
ATOM 650 N N . LEU A 1 83 ? 20.805 -10.967 -15.554 1.00 92.12 83 LEU A N 1
ATOM 651 C CA . LEU A 1 83 ? 19.471 -11.555 -15.736 1.00 92.12 83 LEU A CA 1
ATOM 652 C C . LEU A 1 83 ? 18.360 -10.493 -15.755 1.00 92.12 83 LEU A C 1
ATOM 654 O O . LEU A 1 83 ? 17.411 -10.599 -16.536 1.00 92.12 83 LEU A O 1
ATOM 658 N N . LEU A 1 84 ? 18.488 -9.442 -14.940 1.00 91.88 84 LEU A N 1
ATOM 659 C CA . LEU A 1 84 ? 17.517 -8.348 -14.882 1.00 91.88 84 LEU A CA 1
ATOM 660 C C . LEU A 1 84 ? 17.466 -7.500 -16.161 1.00 91.88 84 LEU A C 1
ATOM 662 O O . LEU A 1 84 ? 16.470 -6.809 -16.378 1.00 91.88 84 LEU A O 1
ATOM 666 N N . THR A 1 85 ? 18.457 -7.590 -17.054 1.00 87.94 85 THR A N 1
ATOM 667 C CA . THR A 1 85 ? 18.393 -6.928 -18.373 1.00 87.94 85 THR A CA 1
ATOM 668 C C . THR A 1 85 ? 17.235 -7.448 -19.235 1.00 87.94 85 THR A C 1
ATOM 670 O O . THR A 1 85 ? 16.709 -6.720 -20.078 1.00 87.94 85 THR A O 1
ATOM 673 N N . GLY A 1 86 ? 16.791 -8.687 -18.995 1.00 88.25 86 GLY A N 1
ATOM 674 C CA . GLY A 1 86 ? 15.637 -9.298 -19.652 1.00 88.25 86 GLY A CA 1
ATOM 675 C C . GLY A 1 86 ? 14.285 -8.983 -19.001 1.00 88.25 86 GLY A C 1
ATOM 676 O O . GLY A 1 86 ? 13.250 -9.386 -19.540 1.00 88.25 86 GLY A O 1
ATOM 677 N N . LEU A 1 87 ? 14.260 -8.291 -17.856 1.00 90.94 87 LEU A N 1
ATOM 678 C CA . LEU A 1 87 ? 13.037 -8.017 -17.103 1.00 90.94 87 LEU A CA 1
ATOM 679 C C . LEU A 1 87 ? 12.210 -6.912 -17.773 1.00 90.94 87 LEU A C 1
ATOM 681 O O . LEU A 1 87 ? 12.642 -5.766 -17.879 1.00 90.94 87 LEU A O 1
ATOM 685 N N . ARG A 1 88 ? 10.991 -7.259 -18.202 1.00 85.38 88 ARG A N 1
ATOM 686 C CA . ARG A 1 88 ? 10.087 -6.340 -18.920 1.00 85.38 88 ARG A CA 1
ATOM 687 C C . ARG A 1 88 ? 8.995 -5.731 -18.048 1.00 85.38 88 ARG A C 1
ATOM 689 O O . ARG A 1 88 ? 8.582 -4.603 -18.289 1.00 85.38 88 ARG A O 1
ATOM 696 N N . GLU A 1 89 ? 8.525 -6.458 -17.039 1.00 87.31 89 GLU A N 1
ATOM 697 C CA . GLU A 1 89 ? 7.404 -6.028 -16.199 1.00 87.31 89 GLU A CA 1
ATOM 698 C C . GLU A 1 89 ? 7.638 -6.380 -14.729 1.00 87.31 89 GLU A C 1
ATOM 700 O O . GLU A 1 89 ? 8.187 -7.437 -14.420 1.00 87.31 89 GLU A O 1
ATOM 705 N N . VAL A 1 90 ? 7.160 -5.512 -13.835 1.00 87.69 90 VAL A N 1
ATOM 706 C CA . VAL A 1 90 ? 7.030 -5.748 -12.391 1.00 87.69 90 VAL A CA 1
ATOM 707 C C . VAL A 1 90 ? 5.608 -5.337 -12.017 1.00 87.69 90 VAL A C 1
ATOM 709 O O . VAL A 1 90 ? 5.177 -4.247 -12.391 1.00 87.69 90 VAL A O 1
ATOM 712 N N . ARG A 1 91 ? 4.868 -6.223 -11.348 1.00 79.44 91 ARG A N 1
ATOM 713 C CA . ARG A 1 91 ? 3.458 -6.025 -10.980 1.00 79.44 91 ARG A CA 1
ATOM 714 C C . ARG A 1 91 ? 3.297 -5.917 -9.477 1.00 79.44 91 ARG A C 1
ATOM 716 O O . ARG A 1 91 ? 4.012 -6.664 -8.775 1.00 79.44 91 ARG A O 1
#

=== Feature glossary ===
The record interleaves many kinds of information about one protein. Here is each kind framed as the question it answers.

Q: What does the local fold look like, residue by residue?
A: A 3Di character summarizes, for each residue, the relative orientation of the Cα frame of its nearest spatial neighbor. Because it encodes fold topology rather than chemistry, 3Di alignments detect remote structural similarity that sequence alignment misses.

Q: Which residues are in helices, strands, or loops?
A: Secondary structure is the local, repeating backbone conformation. DSSP classifies it into eight states by reading the hydrogen-bond network: three helix types (H, G, I), two β types (E, B), two non-regular types (T, S), and unstructured coil (-).

Q: How big and how compact is the whole molecule?
A: Three whole-structure scalars: the radius of gyration (RMS distance of Cα from centroid, in Å), the count of Cα–Cα contacts (pairs closer than 8 Å and separated by more than four residues in sequence — i.e. tertiary, not local, contacts), and the bounding-box dimensions. Together they distinguish compact globular folds from extended fibres or disordered chains.

Q: How confident is the AlphaFold model at each residue?
A: For AlphaFold models, the B-factor field carries pLDDT — the model's own estimate of local accuracy on a 0–100 scale. Regions with pLDDT<50 should be treated as essentially unmodeled; they often correspond to intrinsically disordered segments.

Q: What family and function is it annotated with?
A: Functional annotations link the protein to curated databases. InterPro entries identify conserved domains and families by matching the sequence against member-database signatures (Pfam, PROSITE, CDD, …). Gene Ontology (GO) terms describe molecular function, biological process, and cellular component in a controlled vocabulary. CATH places the structure in a hierarchical fold classification (Class/Architecture/Topology/Homologous-superfamily). The organism is the source species.

Q: What known structures does this most resemble?
A: Nearest PDB neighbors are the top structural matches found by Foldseek when searching this structure against the entire Protein Data Bank. Each hit reports a TM-score (0 to 1; >0.5 almost always implies the same fold) and an E-value. These are *structural* homologs — they may share no detectable sequence similarity.

Q: Which residues are buried vs exposed?
A: Solvent-accessible surface area (SASA) is the area in Å² traced out by the centre of a 1.4 Å probe sphere (a water molecule) rolled over the protein's van der Waals surface (Shrake–Rupley / Lee–Richards construction). Buried residues have near-zero SASA; fully exposed residues can exceed 200 Å². The total SASA scales roughly with the number of surface residues.

Q: What are the backbone torsion angles?
A: φ (phi) and ψ (psi) are the two rotatable backbone dihedrals per residue: φ is the C(i-1)–N–Cα–C torsion, ψ is the N–Cα–C–N(i+1) torsion, both in degrees on (−180°, 180°]. α-helical residues cluster near (−60°, −45°); β-strand residues near (−120°, +130°). A Ramachandran plot is simply a scatter of (φ, ψ) for every residue.

Q: Are the domains correctly placed relative to each other?
A: Predicted aligned error is AlphaFold's pairwise confidence. Unlike pLDDT (per-residue), PAE is per-residue-pair and captures whether two parts of the structure are correctly placed relative to each other. Units are ångströms of expected positional error.

Q: What if only a Cα trace is available?
A: P-SEA three-state annotation labels each residue as helix, strand, or coil based purely on the geometry of the Cα trace. It serves as a fallback when the full backbone (and thus DSSP) is unavailable.

Q: What is the amino-acid chain?
A: This is the polypeptide sequence — one letter per residue, N-terminus first. Length ranges from a few dozen residues for small domains to over a thousand for large multi-domain proteins.

Q: What do the rendered images show?
A: The six renders are orthographic views along the three Cartesian axes in both directions. Representation (cartoon, sticks, or surface) and color scheme (sequence-rainbow or by-chain) vary across proteins so the training set covers all the common visualization conventions.

Q: What do the diagnostic plots show?
A: Plot images: a contact map (which residues are close in 3D, as an N×N binary image), a Ramachandran scatter (backbone torsion angles, revealing secondary-structure composition at a glance), and — for AlphaFold st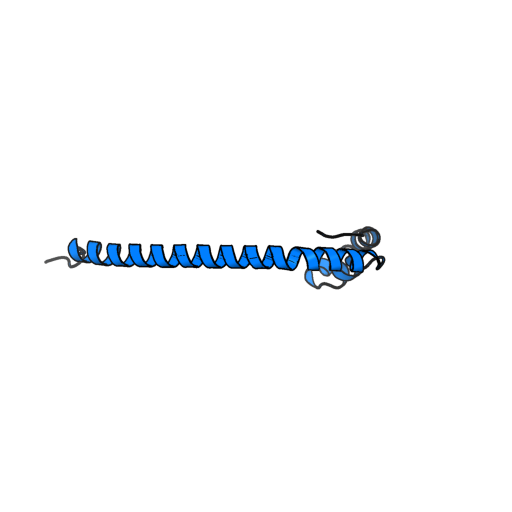ructures — a PAE heatmap (pairwise prediction confidence).

Q: How mobile is each atom in the crystal?
A: B-factor (Debye–Waller factor) reflects atomic displacement in the crystal lattice. It is an experimental observable (units Å²), not a prediction; low values mean the atom is pinned down, high values mean it moves or is heterogeneous across the crystal.

Q: Where is each backbone atom in 3D?
A: The mmCIF table is the protein's shape written out atom by atom. For each backbone N, Cα, C, and carbonyl O, it records an (x, y, z) coordinate triple in Å plus the residue type, chain letter, and residue number.